Protein AF-A0A0G1J3M4-F1 (afdb_monomer)

Organism: NCBI:txid1618413

Solvent-accessible surface area (backbone atoms only — not comparable to full-atom values): 10734 Å² total; per-residue (Å²): 135,81,59,72,69,53,58,54,34,43,72,52,76,45,55,90,72,69,78,57,75,85,57,68,69,63,48,58,77,50,64,84,55,52,51,64,59,42,44,50,57,26,36,75,67,33,47,70,61,45,70,70,49,52,76,77,42,54,73,26,58,77,52,33,54,52,49,36,54,51,35,56,46,46,72,71,52,69,56,70,79,72,74,70,83,73,71,84,65,88,77,89,68,83,81,89,86,78,58,71,65,60,59,50,66,74,73,68,82,89,89,62,68,60,69,64,52,53,51,58,46,54,52,49,46,57,51,48,54,49,51,49,51,65,54,52,72,70,46,87,83,59,74,85,76,62,77,89,45,86,68,39,64,61,54,49,51,52,51,50,52,52,53,51,60,63,47,57,75,69,74,116

InterPro domains:
  IPR027417 P-loop containing nucleoside triphosphate hydrolase [G3DSA:3.40.50.300] (1-164)

Secondary structure (DSSP, 8-state):
---HHHHHHHHHT--TTSSSPP-HHHHHHHHT--HHHHHHHHHHH-HHHHHT--HHHHT-HHHHHHHHHHHHHHHTSTTSS------------------HHHHHHHH--SSS-HHHHHHHHHHHHHHHHHHHHHHHTT-TT-PPP-TTSTTHHHHHHHHHHHHHHHHHTTT-

Radius of gyration: 21.35 Å; Cα contacts (8 Å, |Δi|>4): 85; chains: 1; bounding box: 45×53×46 Å

pLDDT: mean 78.86, std 13.07, range [40.38, 95.06]

Structure (mmCIF, N/CA/C/O backbone):
data_AF-A0A0G1J3M4-F1
#
_entry.id   AF-A0A0G1J3M4-F1
#
loop_
_atom_site.group_PDB
_atom_site.id
_atom_site.type_symbol
_atom_site.label_atom_id
_atom_site.label_alt_id
_atom_site.label_comp_id
_atom_site.label_asym_id
_atom_site.label_entity_id
_atom_site.label_seq_id
_atom_site.pdbx_PDB_ins_code
_atom_site.Cartn_x
_atom_site.Cartn_y
_atom_site.Cartn_z
_atom_site.occupancy
_atom_site.B_iso_or_equiv
_atom_site.auth_seq_id
_atom_site.auth_comp_id
_atom_site.auth_asym_id
_atom_site.auth_atom_id
_atom_site.pdbx_PDB_model_num
ATOM 1 N N . MET A 1 1 ? -2.510 8.779 -0.613 1.00 40.38 1 MET A N 1
ATOM 2 C CA . MET A 1 1 ? -2.299 8.497 -2.047 1.00 40.38 1 MET A CA 1
ATOM 3 C C . MET A 1 1 ? -2.089 7.006 -2.234 1.00 40.38 1 MET A C 1
ATOM 5 O O . MET A 1 1 ? -1.141 6.474 -1.662 1.00 40.38 1 MET A O 1
ATOM 9 N N . GLY A 1 2 ? -2.974 6.337 -2.974 1.00 47.16 2 GLY A N 1
ATOM 10 C CA . GLY A 1 2 ? -2.674 5.030 -3.564 1.00 47.16 2 GLY A CA 1
ATOM 11 C C . GLY A 1 2 ? -1.922 5.241 -4.878 1.00 47.16 2 GLY A C 1
ATOM 12 O O . GLY A 1 2 ? -2.249 6.169 -5.610 1.00 47.16 2 GLY A O 1
ATOM 13 N N . GLY A 1 3 ? -0.887 4.442 -5.143 1.00 63.94 3 GLY A N 1
ATOM 14 C CA . GLY A 1 3 ? -0.198 4.442 -6.441 1.00 63.94 3 GLY A CA 1
ATOM 15 C C . GLY A 1 3 ? -0.867 3.493 -7.437 1.00 63.94 3 GLY A C 1
ATOM 16 O O . GLY A 1 3 ? -1.804 2.782 -7.077 1.00 63.94 3 GLY A O 1
ATOM 17 N N . THR A 1 4 ? -0.335 3.416 -8.659 1.00 69.75 4 THR A N 1
ATOM 18 C CA . THR A 1 4 ? -0.854 2.581 -9.765 1.00 69.75 4 THR A CA 1
ATOM 19 C C . THR A 1 4 ? -1.152 1.131 -9.352 1.00 69.75 4 THR A C 1
ATOM 21 O O . THR A 1 4 ? -2.175 0.578 -9.739 1.00 69.75 4 THR A O 1
ATOM 24 N N . GLY A 1 5 ? -0.316 0.531 -8.492 1.00 71.50 5 GLY A N 1
ATOM 25 C CA . GLY A 1 5 ? -0.513 -0.836 -7.986 1.00 71.50 5 GLY A CA 1
ATOM 26 C C . GLY A 1 5 ? -1.819 -1.057 -7.207 1.00 71.50 5 GLY A C 1
ATOM 27 O O . GLY A 1 5 ? -2.332 -2.170 -7.202 1.00 71.50 5 GLY A O 1
ATOM 28 N N . LEU A 1 6 ? -2.409 -0.012 -6.608 1.00 73.44 6 LEU A N 1
ATOM 29 C CA . LEU A 1 6 ? -3.724 -0.116 -5.964 1.00 73.44 6 LEU A CA 1
ATOM 30 C C . LEU A 1 6 ? -4.851 -0.268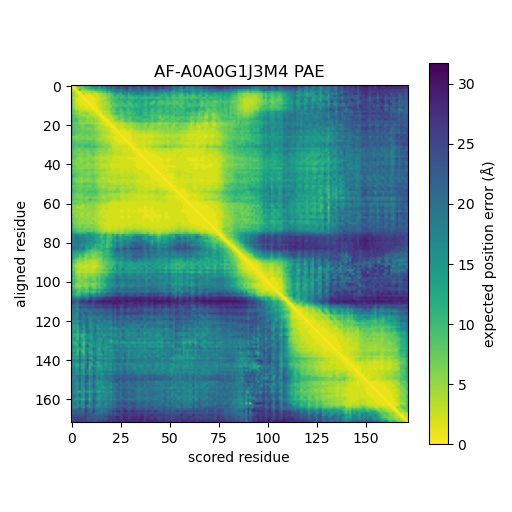 -6.997 1.00 73.44 6 LEU A C 1
ATOM 32 O O . LEU A 1 6 ? -5.768 -1.047 -6.770 1.00 73.44 6 LEU A O 1
ATOM 36 N N . TYR A 1 7 ? -4.760 0.433 -8.130 1.00 75.94 7 TYR A N 1
ATOM 37 C CA . TYR A 1 7 ? -5.723 0.318 -9.231 1.00 75.94 7 TYR A CA 1
ATOM 38 C C . TYR A 1 7 ? -5.605 -1.040 -9.927 1.00 75.94 7 TYR A C 1
ATOM 40 O O . TYR A 1 7 ? -6.611 -1.705 -10.144 1.00 75.94 7 TYR A O 1
ATOM 48 N N . ILE A 1 8 ? -4.375 -1.506 -10.178 1.00 77.56 8 ILE A N 1
ATOM 49 C CA . ILE A 1 8 ? -4.127 -2.856 -10.707 1.00 77.56 8 ILE A CA 1
ATOM 50 C C . ILE A 1 8 ? -4.711 -3.912 -9.751 1.00 77.56 8 ILE A C 1
ATOM 52 O O . ILE A 1 8 ? -5.416 -4.815 -10.193 1.00 77.56 8 ILE A O 1
ATOM 56 N N . LYS A 1 9 ? -4.512 -3.765 -8.431 1.00 74.38 9 LYS A N 1
ATOM 57 C CA . LYS A 1 9 ? -5.132 -4.662 -7.445 1.00 74.38 9 LYS A CA 1
ATOM 58 C C . LYS A 1 9 ? -6.660 -4.598 -7.463 1.00 74.38 9 LYS A C 1
ATOM 60 O O . LYS A 1 9 ? -7.288 -5.644 -7.373 1.00 74.38 9 LYS A O 1
ATOM 65 N N . ALA A 1 10 ? -7.252 -3.411 -7.603 1.00 77.50 10 ALA A N 1
ATOM 66 C CA . ALA A 1 10 ? -8.704 -3.253 -7.683 1.00 77.50 10 ALA A CA 1
ATOM 67 C C . ALA A 1 10 ? -9.325 -4.002 -8.872 1.00 77.50 10 ALA A C 1
ATOM 69 O O . ALA A 1 10 ? -10.438 -4.498 -8.745 1.00 77.50 10 ALA A O 1
ATOM 70 N N . ILE A 1 11 ? -8.597 -4.110 -9.986 1.00 76.25 11 ILE A N 1
ATOM 71 C CA . ILE A 1 11 ? -9.028 -4.843 -11.183 1.00 76.25 11 ILE A CA 1
ATOM 72 C C . ILE A 1 11 ? -8.828 -6.360 -11.013 1.00 76.25 11 ILE A C 1
ATOM 74 O O . ILE A 1 11 ? -9.706 -7.130 -11.386 1.00 76.25 11 ILE A O 1
ATOM 78 N N . VAL A 1 12 ? -7.697 -6.799 -10.443 1.00 77.25 12 VAL A N 1
ATOM 79 C CA . VAL A 1 12 ? -7.329 -8.231 -10.377 1.00 77.25 12 VAL A CA 1
ATOM 80 C C . VAL A 1 12 ? -7.871 -8.955 -9.140 1.00 77.25 12 VAL A C 1
ATOM 82 O O . VAL A 1 12 ? -8.460 -10.024 -9.260 1.00 77.25 12 VAL A O 1
ATOM 85 N N . ASP A 1 13 ? -7.659 -8.397 -7.945 1.00 72.94 13 ASP A N 1
ATOM 86 C CA . ASP A 1 13 ? -8.028 -9.022 -6.663 1.00 72.94 13 ASP A CA 1
ATOM 87 C C . ASP A 1 13 ? -9.276 -8.382 -6.026 1.00 72.94 13 ASP A C 1
ATOM 89 O O . ASP A 1 13 ? -9.720 -8.813 -4.960 1.00 72.94 13 ASP A O 1
ATOM 93 N N . GLY A 1 14 ? -9.777 -7.289 -6.608 1.00 72.25 14 GLY A N 1
ATOM 94 C CA . GLY A 1 14 ? -10.694 -6.367 -5.945 1.00 72.25 14 GLY A CA 1
ATOM 95 C C . GLY A 1 14 ? -10.063 -5.602 -4.770 1.00 72.25 14 GLY A C 1
ATOM 96 O O . GLY A 1 14 ? -8.898 -5.766 -4.395 1.00 72.25 14 GLY A O 1
ATOM 97 N N . ILE A 1 15 ? -10.869 -4.739 -4.148 1.00 73.19 15 ILE A N 1
ATOM 98 C CA . ILE A 1 15 ? -10.570 -4.130 -2.844 1.00 73.19 15 ILE A CA 1
ATOM 99 C C . ILE A 1 15 ? -11.799 -4.343 -1.948 1.00 73.19 15 ILE A C 1
ATOM 101 O O . ILE A 1 15 ? -12.755 -3.574 -2.053 1.00 73.19 15 ILE A O 1
ATOM 105 N N . PRO A 1 16 ? -11.792 -5.339 -1.038 1.00 68.69 16 PRO A N 1
ATOM 106 C CA . PRO A 1 16 ? -12.935 -5.621 -0.160 1.00 68.69 16 PRO A CA 1
ATOM 107 C C . PRO A 1 16 ? -13.393 -4.412 0.674 1.00 68.69 16 PRO A C 1
ATOM 109 O O . PRO A 1 16 ? -14.571 -4.251 0.965 1.00 68.69 16 PRO A O 1
ATOM 112 N N . THR A 1 17 ? -12.468 -3.511 1.013 1.00 72.00 17 THR A N 1
ATOM 113 C CA . THR A 1 17 ? -12.726 -2.307 1.819 1.00 72.00 17 THR A CA 1
ATOM 114 C C . THR A 1 17 ? -13.121 -1.068 1.003 1.00 72.00 17 THR A C 1
ATOM 116 O O . THR A 1 17 ? -13.204 0.025 1.571 1.00 72.00 17 THR A O 1
ATOM 119 N N . ALA A 1 18 ? -13.355 -1.199 -0.311 1.00 70.38 18 ALA A N 1
ATOM 120 C CA . ALA A 1 18 ? -13.769 -0.087 -1.173 1.00 70.38 18 ALA A CA 1
ATOM 121 C C . ALA A 1 18 ? -15.270 0.227 -1.077 1.00 70.38 18 ALA A C 1
ATOM 123 O O . ALA A 1 18 ? -15.640 1.390 -1.198 1.00 70.38 18 ALA A O 1
ATOM 124 N N . LYS A 1 19 ? -16.118 -0.783 -0.823 1.00 72.75 19 LYS A N 1
ATOM 125 C CA . LYS A 1 19 ? -17.569 -0.596 -0.632 1.00 72.75 19 LYS A CA 1
ATOM 126 C C . LYS A 1 19 ? -17.954 -0.124 0.772 1.00 72.75 19 LYS A C 1
ATOM 128 O O . LYS A 1 19 ? -19.046 0.400 0.951 1.00 72.75 19 LYS A O 1
ATOM 133 N N . ILE A 1 20 ? -17.062 -0.278 1.755 1.00 80.38 20 ILE A N 1
ATOM 134 C CA . ILE A 1 20 ? -17.261 0.267 3.104 1.00 80.38 20 ILE A CA 1
ATOM 135 C C . ILE A 1 20 ? -17.338 1.798 2.980 1.00 80.38 20 ILE A C 1
ATOM 137 O O . ILE A 1 20 ? -16.364 2.395 2.504 1.00 80.38 20 ILE A O 1
ATOM 141 N N . PRO A 1 21 ? -18.439 2.455 3.382 1.00 81.94 21 PRO A N 1
ATOM 142 C CA . PRO A 1 21 ? -18.597 3.893 3.205 1.00 81.94 21 PRO A CA 1
ATOM 143 C C . PRO A 1 21 ? -17.592 4.695 4.043 1.00 81.94 21 PRO A C 1
ATOM 145 O O . PRO A 1 21 ? -16.803 4.164 4.828 1.00 81.94 21 PRO A O 1
ATOM 148 N N . GLN A 1 22 ? -17.593 6.005 3.831 1.00 84.81 22 GLN A N 1
ATOM 149 C CA . GLN A 1 22 ? -16.892 6.968 4.677 1.00 84.81 22 GLN A CA 1
ATOM 150 C C . GLN A 1 22 ? -17.925 7.519 5.667 1.00 84.81 22 GLN A C 1
ATOM 152 O O . GLN A 1 22 ? -19.054 7.774 5.254 1.00 84.81 22 GLN A O 1
ATOM 157 N N . SER A 1 23 ? -17.573 7.691 6.942 1.00 86.88 23 SER A N 1
ATOM 158 C CA . SER A 1 23 ? -18.507 8.173 7.973 1.00 86.88 23 SER A CA 1
ATOM 159 C C . SER A 1 23 ? -18.098 9.577 8.432 1.00 86.88 23 SER A C 1
ATOM 161 O O . SER A 1 23 ? -17.149 9.698 9.210 1.00 86.88 23 SER A O 1
ATOM 163 N N . PRO A 1 24 ? -18.751 10.657 7.947 1.00 88.62 24 PRO A N 1
ATOM 164 C CA . PRO A 1 24 ? -18.338 12.030 8.245 1.00 88.62 24 PRO A CA 1
ATOM 165 C C . PRO A 1 24 ? -18.300 12.330 9.746 1.00 88.62 24 PRO A C 1
ATOM 167 O O . PRO A 1 24 ? -17.268 12.772 10.240 1.00 88.62 24 PRO A O 1
ATOM 170 N N . ALA A 1 25 ? -19.360 11.977 10.481 1.00 89.06 25 ALA A N 1
ATOM 171 C CA . ALA A 1 25 ? -19.444 12.187 11.927 1.00 89.06 25 ALA A CA 1
ATOM 172 C C . ALA A 1 25 ? -18.360 11.414 12.703 1.00 89.06 25 ALA A C 1
ATOM 174 O O . ALA A 1 25 ? -17.750 11.949 13.626 1.00 89.06 25 ALA A O 1
ATOM 175 N N . LEU A 1 26 ? -18.046 10.173 12.301 1.00 87.75 26 LEU A N 1
ATOM 176 C CA . LEU A 1 26 ? -16.944 9.420 12.910 1.00 87.75 26 LEU A CA 1
ATOM 177 C C . LEU A 1 26 ? -15.592 10.090 12.628 1.00 87.75 26 LEU A C 1
ATOM 179 O O . LEU A 1 26 ? -14.734 10.122 13.501 1.00 87.75 26 LEU A O 1
ATOM 183 N N . ARG A 1 27 ? -15.389 10.664 11.437 1.00 92.56 27 ARG A N 1
ATOM 184 C CA . ARG A 1 27 ? -14.155 11.402 11.127 1.00 92.56 27 ARG A CA 1
ATOM 185 C C . ARG A 1 27 ? -14.023 12.689 11.913 1.00 92.56 27 ARG A C 1
ATOM 187 O O . ARG A 1 27 ? -12.914 12.993 12.326 1.00 92.56 27 ARG A O 1
ATOM 194 N N . GLU A 1 28 ? -15.114 13.415 12.107 1.00 91.69 28 GLU A N 1
ATOM 195 C CA . GLU A 1 28 ? -15.156 14.651 12.885 1.00 91.69 28 GLU A CA 1
ATOM 196 C C . GLU A 1 28 ? -14.808 14.377 14.357 1.00 91.69 28 GLU A C 1
ATOM 198 O O . GLU A 1 28 ? -13.832 14.926 14.868 1.00 91.69 28 GLU A O 1
ATOM 203 N N . ASN A 1 29 ? -15.470 13.390 14.973 1.00 91.12 29 ASN A N 1
ATOM 204 C CA . ASN A 1 29 ? -15.177 12.912 16.332 1.00 91.12 29 ASN A CA 1
ATOM 205 C C . ASN A 1 29 ? -13.732 12.403 16.522 1.00 91.12 29 ASN A C 1
ATOM 207 O O . ASN A 1 29 ? -13.197 12.429 17.631 1.00 91.12 29 ASN A O 1
ATOM 211 N N . LEU A 1 30 ? -13.090 11.924 15.451 1.00 92.62 30 LEU A N 1
ATOM 212 C CA . LEU A 1 30 ? -11.709 11.432 15.464 1.00 92.62 30 LEU A CA 1
ATOM 213 C C . LEU A 1 30 ? -10.675 12.468 14.976 1.00 92.62 30 LEU A C 1
ATOM 215 O O . LEU A 1 30 ? -9.476 12.221 15.103 1.00 92.62 30 LEU A O 1
ATOM 219 N N . ALA A 1 31 ? -11.090 13.615 14.428 1.00 90.44 31 ALA A N 1
ATOM 220 C CA . ALA A 1 31 ? -10.185 14.585 13.798 1.00 90.44 31 ALA A CA 1
ATOM 221 C C . ALA A 1 31 ? -9.285 15.313 14.806 1.00 90.44 31 ALA A C 1
ATOM 223 O O . ALA A 1 31 ? -8.149 15.651 14.477 1.00 90.44 31 ALA A O 1
ATOM 224 N N . ALA A 1 32 ? -9.786 15.532 16.025 1.00 90.75 32 ALA A N 1
ATOM 225 C CA . ALA A 1 32 ? -9.058 16.185 17.111 1.00 90.75 32 ALA A CA 1
ATOM 226 C C . ALA A 1 32 ? -8.089 15.250 17.864 1.00 90.75 32 ALA A C 1
ATOM 228 O O . ALA A 1 32 ? -7.331 15.718 18.711 1.00 90.75 32 ALA A O 1
ATOM 229 N N . LYS A 1 33 ? -8.116 13.937 17.591 1.00 92.81 33 LYS A N 1
ATOM 230 C CA . LYS A 1 33 ? -7.355 12.942 18.357 1.00 92.81 33 LYS A CA 1
ATOM 231 C C . LYS A 1 33 ? -5.909 12.798 17.895 1.00 92.81 33 LYS A C 1
ATOM 233 O O . LYS A 1 33 ? -5.593 12.856 16.703 1.00 92.81 33 LYS A O 1
ATOM 238 N N . SER A 1 34 ? -5.028 12.555 18.860 1.00 94.75 34 SER A N 1
ATOM 239 C CA . SER A 1 34 ? -3.621 12.234 18.626 1.00 94.75 34 SER A CA 1
ATOM 240 C C . SER A 1 34 ? -3.446 10.901 17.886 1.00 94.75 34 SER A C 1
ATOM 242 O O . SER A 1 34 ? -4.341 10.058 17.824 1.00 94.75 34 SER A O 1
ATOM 244 N N . GLN A 1 35 ? -2.262 10.691 17.303 1.00 92.69 35 GLN A N 1
ATOM 245 C CA . GLN A 1 35 ? -1.957 9.458 16.561 1.00 92.69 35 GLN A CA 1
ATOM 246 C C . GLN A 1 35 ? -1.959 8.225 17.474 1.00 92.69 35 GLN A C 1
ATOM 248 O O . GLN A 1 35 ? -2.322 7.143 17.020 1.00 92.69 35 GLN A O 1
ATOM 253 N N . ASP A 1 36 ? -1.609 8.402 18.747 1.00 93.25 36 ASP A N 1
ATOM 254 C CA . ASP A 1 36 ? -1.550 7.322 19.724 1.00 93.25 36 ASP A CA 1
ATOM 255 C C . ASP A 1 36 ? -2.955 6.983 20.257 1.00 93.25 36 ASP A C 1
ATOM 257 O O . ASP A 1 36 ? -3.334 5.816 20.226 1.00 93.25 36 ASP A O 1
ATOM 261 N N . GLU A 1 37 ? -3.812 7.969 20.570 1.00 94.44 37 GLU A N 1
ATOM 262 C CA . GLU A 1 37 ? -5.245 7.715 20.843 1.00 94.44 37 GLU A CA 1
ATOM 263 C C . GLU A 1 37 ? -5.943 6.989 19.683 1.00 94.44 37 GLU A C 1
ATOM 265 O O . GLU A 1 37 ? -6.722 6.061 19.895 1.00 94.44 37 GLU A O 1
ATOM 270 N N . LEU A 1 38 ? -5.675 7.408 18.442 1.00 95.06 38 LEU A N 1
ATOM 271 C CA . LEU A 1 38 ? -6.221 6.762 17.247 1.00 95.06 38 LEU A CA 1
ATOM 272 C C . LEU A 1 38 ? -5.675 5.338 17.051 1.00 95.06 38 LEU A C 1
ATOM 274 O O . LEU A 1 38 ? -6.330 4.518 16.407 1.00 95.06 38 LEU A O 1
ATOM 278 N N . PHE A 1 39 ? -4.488 5.031 17.578 1.00 94.88 39 PHE A N 1
ATOM 279 C CA . PHE A 1 39 ? -3.955 3.673 17.580 1.00 94.88 39 PHE A CA 1
ATOM 280 C C . PHE A 1 39 ? -4.606 2.815 18.673 1.00 94.88 39 PHE A C 1
ATOM 282 O O . PHE A 1 39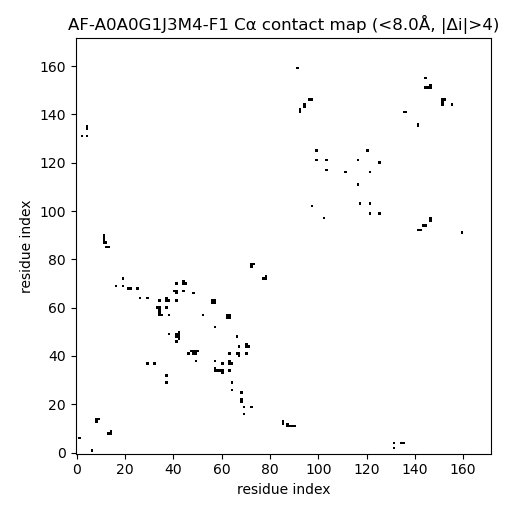 ? -5.002 1.691 18.374 1.00 94.88 39 PHE A O 1
ATOM 289 N N . GLU A 1 40 ? -4.805 3.348 19.880 1.00 95.00 40 GLU A N 1
ATOM 290 C CA . GLU A 1 40 ? -5.482 2.644 20.980 1.00 95.00 40 GLU A CA 1
ATOM 291 C C . GLU A 1 40 ? -6.957 2.353 20.666 1.00 95.00 40 GLU A C 1
ATOM 293 O O . GLU A 1 40 ? -7.413 1.225 20.843 1.00 95.00 40 GLU A O 1
ATOM 298 N N . ILE A 1 41 ? -7.692 3.313 20.088 1.00 94.25 41 ILE A N 1
ATOM 299 C CA . ILE A 1 41 ? -9.073 3.092 19.613 1.00 94.25 41 ILE A CA 1
ATOM 300 C C . ILE A 1 41 ? -9.113 1.969 18.565 1.00 94.25 41 ILE A C 1
ATOM 302 O O . ILE A 1 41 ? -9.997 1.113 18.598 1.00 94.25 41 ILE A O 1
ATOM 306 N N . LEU A 1 42 ? -8.139 1.922 17.649 1.00 95.06 42 LEU A N 1
ATOM 307 C CA . LEU A 1 42 ? -8.040 0.826 16.685 1.00 95.06 42 LEU A CA 1
ATOM 308 C C . LEU A 1 42 ? -7.672 -0.507 17.357 1.00 95.06 42 LEU A C 1
ATOM 310 O O . LEU A 1 42 ? -8.191 -1.539 16.946 1.00 95.06 42 LEU A O 1
ATOM 314 N N . ALA A 1 43 ? -6.802 -0.506 18.368 1.00 94.12 43 ALA A N 1
ATOM 315 C CA . ALA A 1 43 ? -6.396 -1.709 19.091 1.00 94.12 43 ALA A CA 1
ATOM 316 C C . ALA A 1 43 ? -7.539 -2.317 19.919 1.00 94.12 43 ALA A C 1
ATOM 318 O O . ALA A 1 43 ? -7.631 -3.539 20.010 1.00 94.12 43 ALA A O 1
ATOM 319 N N . GLN A 1 44 ? -8.436 -1.485 20.457 1.00 94.69 44 GLN A N 1
ATOM 320 C CA . GLN A 1 44 ? -9.651 -1.926 21.149 1.00 94.69 44 GLN A CA 1
ATOM 321 C C . GLN A 1 44 ? -10.698 -2.521 20.189 1.00 94.69 44 GLN A C 1
ATOM 323 O O . GLN A 1 44 ? -11.373 -3.481 20.549 1.00 94.69 44 GLN A O 1
ATOM 328 N N . LEU A 1 45 ? -10.831 -1.977 18.972 1.00 92.19 45 LEU A N 1
ATOM 329 C CA . LEU A 1 45 ? -11.831 -2.420 17.985 1.00 92.19 45 LEU A CA 1
ATOM 330 C C . LEU A 1 45 ? -11.364 -3.600 17.114 1.00 92.19 45 LEU A C 1
ATOM 332 O O . LEU A 1 45 ? -12.162 -4.470 16.774 1.00 92.19 45 LEU A O 1
ATOM 336 N N . ASP A 1 46 ? -10.090 -3.622 16.717 1.00 92.00 46 ASP A N 1
ATOM 337 C CA . ASP A 1 46 ? -9.482 -4.671 15.891 1.00 92.00 46 ASP A CA 1
ATOM 338 C C . ASP A 1 46 ? -7.976 -4.809 16.230 1.00 92.00 46 ASP A C 1
ATOM 340 O O . ASP A 1 46 ? -7.108 -4.254 15.536 1.00 92.00 46 ASP A O 1
ATOM 344 N N . PRO A 1 47 ? -7.626 -5.555 17.299 1.00 92.12 47 PRO A N 1
ATOM 345 C CA . PRO A 1 47 ? -6.237 -5.721 17.735 1.00 92.12 47 PRO A CA 1
ATOM 346 C C . PRO A 1 47 ? -5.369 -6.431 16.685 1.00 92.12 47 PRO A C 1
ATOM 348 O O . PRO A 1 47 ? -4.171 -6.154 16.576 1.00 92.12 47 PRO A O 1
ATOM 351 N N 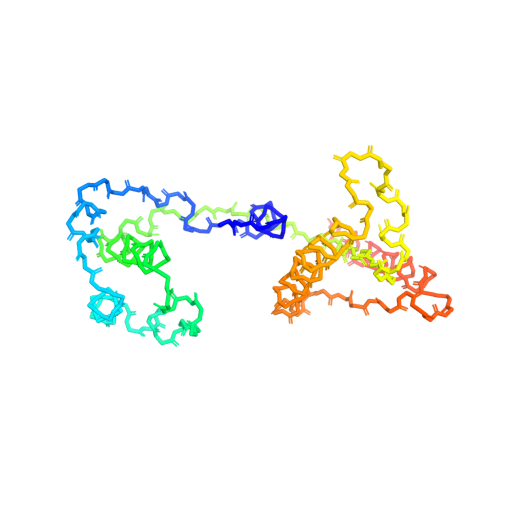. ILE A 1 48 ? -5.963 -7.296 15.853 1.00 91.12 48 ILE A N 1
ATOM 352 C CA . ILE A 1 48 ? -5.273 -7.977 14.747 1.00 91.12 48 ILE A CA 1
ATOM 353 C C . ILE A 1 48 ? -4.862 -6.942 13.690 1.00 91.12 48 ILE A C 1
ATOM 355 O O . ILE A 1 48 ? -3.712 -6.919 13.229 1.00 91.12 48 ILE A O 1
ATOM 359 N N . LYS A 1 49 ? -5.767 -6.025 13.329 1.00 90.19 49 LYS A N 1
ATOM 360 C CA . LYS A 1 49 ? -5.470 -4.930 12.404 1.00 90.19 49 LYS A CA 1
ATOM 361 C C . LYS A 1 49 ? -4.461 -3.955 12.992 1.00 90.19 49 LYS A C 1
ATOM 363 O O . LYS A 1 49 ? -3.534 -3.595 12.261 1.00 90.19 49 LYS A O 1
ATOM 368 N N . ALA A 1 50 ? -4.581 -3.578 14.263 1.00 90.88 50 ALA A N 1
ATOM 369 C CA . ALA A 1 50 ? -3.621 -2.712 14.947 1.00 90.88 50 ALA A CA 1
ATOM 370 C C . ALA A 1 50 ? -2.202 -3.320 14.955 1.00 90.88 50 ALA A C 1
ATOM 372 O O . ALA A 1 50 ? -1.235 -2.647 14.580 1.00 90.88 50 ALA A O 1
ATOM 373 N N . GLY A 1 51 ? -2.081 -4.616 15.267 1.00 90.25 51 GLY A N 1
ATOM 374 C CA . GLY A 1 51 ? -0.826 -5.372 15.190 1.00 90.25 51 GLY A CA 1
ATOM 375 C C . GLY A 1 51 ? -0.229 -5.433 13.777 1.00 90.25 51 GLY A C 1
ATOM 376 O O . GLY A 1 51 ? 0.987 -5.377 13.615 1.00 90.25 51 GLY A O 1
ATOM 377 N N . SER A 1 52 ? -1.068 -5.453 12.733 1.00 90.94 52 SER A N 1
ATOM 378 C CA . SER A 1 52 ? -0.615 -5.462 11.330 1.00 90.94 52 SER A CA 1
ATOM 379 C C . SER A 1 52 ? -0.029 -4.130 10.818 1.00 90.94 52 SER A C 1
ATOM 381 O O . SER A 1 52 ? 0.477 -4.080 9.690 1.00 90.94 52 SER A O 1
ATOM 383 N N . LEU A 1 53 ? -0.120 -3.032 11.583 1.00 88.88 53 LEU A N 1
ATOM 384 C CA . LEU A 1 53 ? 0.328 -1.708 11.135 1.00 88.88 53 LEU A CA 1
ATOM 385 C C . LEU A 1 53 ? 1.833 -1.496 11.338 1.00 88.88 53 LEU A C 1
ATOM 387 O O . LEU A 1 53 ? 2.351 -1.552 12.451 1.00 88.88 53 LEU A O 1
ATOM 391 N N . ASN A 1 54 ? 2.527 -1.126 10.259 1.00 88.25 54 ASN A N 1
ATOM 392 C CA . ASN A 1 54 ? 3.915 -0.662 10.339 1.00 88.25 54 ASN A CA 1
ATOM 393 C C . ASN A 1 54 ? 3.994 0.799 10.821 1.00 88.25 54 ASN A C 1
ATOM 395 O O . ASN A 1 54 ? 3.012 1.544 10.794 1.00 88.25 54 ASN A O 1
ATOM 399 N N . SER A 1 55 ? 5.196 1.243 11.188 1.00 84.88 55 SER A N 1
ATOM 400 C CA . SER A 1 55 ? 5.456 2.567 11.769 1.00 84.88 55 SER A CA 1
ATOM 401 C C . SER A 1 55 ? 5.013 3.757 10.900 1.00 84.88 55 SER A C 1
ATOM 403 O O . SER A 1 55 ? 4.749 4.826 11.440 1.00 84.88 55 SER A O 1
ATOM 405 N N . SER A 1 56 ? 4.890 3.598 9.573 1.00 84.88 56 SER A N 1
ATOM 406 C CA . SER A 1 56 ? 4.379 4.645 8.665 1.00 84.88 56 SER A CA 1
ATOM 407 C C . SER A 1 56 ? 2.851 4.639 8.510 1.00 84.88 56 SER A C 1
ATOM 409 O O . SER A 1 56 ? 2.295 5.577 7.927 1.00 84.88 56 SER A O 1
ATOM 4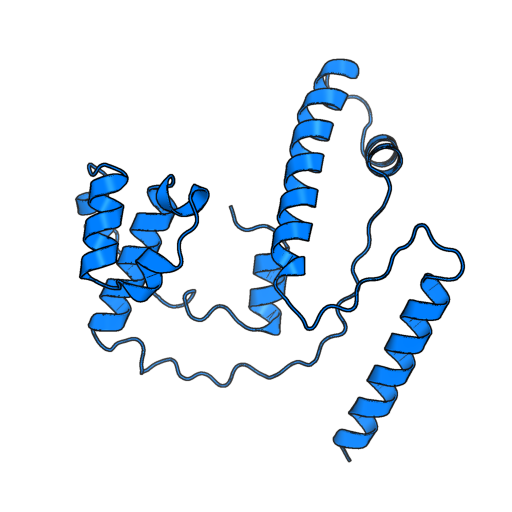11 N N . ASP A 1 57 ? 2.174 3.588 8.971 1.00 86.19 57 ASP A N 1
ATOM 412 C CA . ASP A 1 57 ? 0.715 3.534 9.063 1.00 86.19 57 ASP A CA 1
ATOM 413 C C . ASP A 1 57 ? 0.254 4.015 10.441 1.00 86.19 57 ASP A C 1
ATOM 415 O O . ASP A 1 57 ? -0.653 4.841 10.500 1.00 86.19 57 ASP A O 1
ATOM 419 N N . LYS A 1 58 ? 0.948 3.605 11.518 1.00 88.81 58 LYS A N 1
ATOM 420 C CA . LYS A 1 58 ? 0.729 4.134 12.877 1.00 88.81 58 LYS A CA 1
ATOM 421 C C . LYS A 1 58 ? 0.931 5.654 12.939 1.00 88.81 58 LYS A C 1
ATOM 423 O O . LYS A 1 58 ? 0.086 6.362 13.462 1.00 88.81 58 LYS A O 1
ATOM 428 N N . LYS A 1 59 ? 1.976 6.193 12.296 1.00 89.44 59 LYS A N 1
ATOM 429 C CA . LYS A 1 59 ? 2.224 7.650 12.241 1.00 89.44 59 LYS A CA 1
ATOM 430 C C . LYS A 1 59 ? 1.414 8.401 11.168 1.00 89.44 59 LYS A C 1
ATOM 432 O O . LYS A 1 59 ? 1.913 9.337 10.540 1.00 89.44 59 LYS A O 1
ATOM 437 N N . ASN A 1 60 ? 0.193 7.957 10.860 1.00 90.12 60 ASN A N 1
ATOM 438 C CA . ASN A 1 60 ? -0.639 8.571 9.823 1.00 90.12 60 ASN A CA 1
ATOM 439 C C . ASN A 1 60 ? -2.126 8.606 10.232 1.00 90.12 60 ASN A C 1
ATOM 441 O O . ASN A 1 60 ? -2.838 7.621 10.018 1.00 90.12 60 ASN A O 1
ATOM 445 N N . PRO A 1 61 ? -2.642 9.740 10.749 1.00 90.69 61 PRO A N 1
ATOM 446 C CA . PRO A 1 61 ? -3.994 9.796 11.310 1.00 90.69 61 PRO A CA 1
ATOM 447 C C . PRO A 1 61 ? -5.073 9.475 10.268 1.00 90.69 61 PRO A C 1
ATOM 449 O O . PRO A 1 61 ? -6.016 8.753 10.565 1.00 90.69 61 PRO A O 1
ATOM 452 N N . ARG A 1 62 ? -4.895 9.877 8.999 1.00 90.44 62 ARG A N 1
ATOM 453 C CA . ARG A 1 62 ? -5.835 9.531 7.910 1.00 90.44 62 ARG A CA 1
ATOM 454 C C . ARG A 1 62 ? -5.901 8.023 7.621 1.00 90.44 62 ARG A C 1
ATOM 456 O O . ARG A 1 62 ? -6.922 7.554 7.124 1.00 90.44 62 ARG A O 1
ATOM 463 N N . ARG A 1 63 ? -4.837 7.259 7.902 1.00 90.19 63 ARG A N 1
ATOM 464 C CA . ARG A 1 63 ? -4.839 5.788 7.790 1.00 90.19 63 ARG A CA 1
ATOM 465 C C . ARG A 1 63 ? -5.438 5.118 9.019 1.00 90.19 63 ARG A C 1
ATOM 467 O O . ARG A 1 63 ? -6.182 4.161 8.835 1.00 90.19 63 ARG A O 1
ATOM 474 N N . LEU A 1 64 ? -5.156 5.623 10.221 1.00 93.12 64 LEU A N 1
ATOM 475 C CA . LEU A 1 64 ? -5.774 5.127 11.454 1.00 93.12 64 LEU A CA 1
ATOM 476 C C . LEU A 1 64 ? -7.289 5.347 11.440 1.00 93.12 64 LEU A C 1
ATOM 478 O O . LEU A 1 64 ? -8.032 4.386 11.580 1.00 93.12 64 LEU A O 1
ATOM 482 N N . ILE A 1 65 ? -7.751 6.562 11.128 1.00 93.31 65 ILE A N 1
ATOM 483 C CA . ILE A 1 65 ? -9.179 6.884 10.988 1.00 93.31 65 ILE A CA 1
ATOM 484 C C . ILE A 1 65 ? -9.855 5.958 9.965 1.00 93.31 65 ILE A C 1
ATOM 486 O O . ILE A 1 65 ? -10.914 5.410 10.250 1.00 93.31 65 ILE A O 1
ATOM 490 N N . ARG A 1 66 ? -9.230 5.692 8.804 1.00 92.19 66 ARG A N 1
ATOM 491 C CA . ARG A 1 66 ? -9.792 4.733 7.833 1.00 92.19 66 ARG A CA 1
ATOM 492 C C . ARG A 1 66 ? -9.766 3.283 8.333 1.00 92.19 66 ARG A C 1
ATOM 494 O O . ARG A 1 66 ? -10.639 2.510 7.956 1.00 92.19 66 ARG A O 1
ATOM 501 N N . ALA A 1 67 ? -8.790 2.891 9.148 1.00 91.06 67 ALA A N 1
ATOM 502 C CA . ALA A 1 67 ? -8.775 1.569 9.767 1.00 91.06 67 ALA A CA 1
ATOM 503 C C . ALA A 1 67 ? -9.891 1.430 10.818 1.00 91.06 67 ALA A C 1
ATOM 505 O O . ALA A 1 67 ? -10.548 0.394 10.839 1.00 91.06 67 ALA A O 1
ATOM 506 N N . ILE A 1 68 ? -10.163 2.484 11.598 1.00 92.88 68 ILE A N 1
ATOM 507 C CA . ILE A 1 68 ? -11.286 2.548 12.545 1.00 92.88 68 ILE A CA 1
ATOM 508 C C . ILE A 1 68 ? -12.625 2.470 11.795 1.00 92.88 68 ILE A C 1
ATOM 510 O O . ILE A 1 68 ? -13.429 1.607 12.123 1.00 92.88 68 ILE A O 1
ATOM 514 N N . GLU A 1 69 ? -12.834 3.257 10.725 1.00 90.75 69 GLU A N 1
ATOM 515 C CA . GLU A 1 69 ? -14.038 3.153 9.867 1.00 90.75 69 GLU A CA 1
ATOM 516 C C . GLU A 1 69 ? -14.306 1.711 9.397 1.00 90.75 69 GLU A C 1
ATOM 518 O O . GLU A 1 69 ? -15.450 1.263 9.366 1.00 90.75 69 GLU A O 1
ATOM 523 N N . ILE A 1 70 ? -13.247 0.981 9.026 1.00 88.44 70 ILE A N 1
ATOM 524 C CA . ILE A 1 70 ? -13.335 -0.411 8.569 1.00 88.44 70 ILE A CA 1
ATOM 525 C C . ILE A 1 70 ? -13.634 -1.362 9.738 1.00 88.44 70 ILE A C 1
ATOM 527 O O . ILE A 1 70 ? -14.461 -2.257 9.582 1.00 88.44 70 ILE A O 1
ATOM 531 N N . ALA A 1 71 ? -12.998 -1.175 10.899 1.00 89.88 71 ALA A N 1
ATOM 532 C CA . ALA A 1 71 ? -13.231 -1.994 12.088 1.00 89.88 71 ALA A CA 1
ATOM 533 C C . ALA A 1 71 ? -14.673 -1.842 12.604 1.00 89.88 71 ALA A C 1
ATOM 535 O O . ALA A 1 71 ? -15.371 -2.842 12.763 1.00 89.88 71 ALA A O 1
ATOM 536 N N . THR A 1 72 ? -15.158 -0.606 12.765 1.00 89.44 72 THR A N 1
ATOM 537 C CA . THR A 1 72 ? -16.538 -0.312 13.185 1.00 89.44 72 THR A CA 1
ATOM 538 C C . THR A 1 72 ? -17.561 -0.929 12.226 1.00 89.44 72 THR A C 1
ATOM 540 O O . THR A 1 72 ? -18.436 -1.669 12.668 1.00 89.44 72 THR A O 1
ATOM 543 N N . TRP A 1 73 ? -17.407 -0.742 10.908 1.00 86.44 73 TRP A N 1
ATOM 544 C CA . TRP A 1 73 ? -18.312 -1.344 9.915 1.00 86.44 73 TRP A CA 1
ATOM 545 C C . TRP A 1 73 ? -18.311 -2.882 9.940 1.00 86.44 73 TRP A C 1
ATOM 547 O O . TRP A 1 73 ? -19.341 -3.519 9.711 1.00 86.44 73 TRP A O 1
ATOM 557 N N . ASN A 1 74 ? -17.160 -3.500 10.222 1.00 83.94 74 ASN A N 1
ATOM 558 C CA . ASN A 1 74 ? -17.061 -4.953 10.339 1.00 83.94 74 ASN A CA 1
ATOM 559 C C . ASN A 1 74 ? -17.767 -5.484 11.597 1.00 83.94 74 ASN A C 1
ATOM 561 O O . ASN A 1 74 ? -18.422 -6.526 11.511 1.00 83.94 74 ASN A O 1
ATOM 565 N N . LEU A 1 75 ? -17.655 -4.771 12.726 1.00 83.12 75 LEU A N 1
ATOM 566 C CA . LEU A 1 75 ? -18.320 -5.091 13.997 1.00 83.12 75 LEU A CA 1
ATOM 567 C C . LEU A 1 75 ? -19.847 -4.941 13.909 1.00 83.12 75 LEU A C 1
ATOM 569 O O . LEU A 1 75 ? -20.570 -5.759 14.468 1.00 83.12 75 LEU A O 1
ATOM 573 N N . GLU A 1 76 ? -20.342 -3.979 13.125 1.00 81.19 76 GLU A N 1
ATOM 574 C CA . GLU A 1 76 ? -21.771 -3.813 12.800 1.00 81.19 76 GLU A CA 1
ATOM 575 C C . GLU A 1 76 ? -22.364 -4.968 11.953 1.00 81.19 76 GLU A C 1
ATOM 577 O O . GLU A 1 76 ? -23.522 -4.910 11.548 1.00 81.19 76 GLU A O 1
ATOM 582 N N . GLY A 1 77 ? -21.594 -6.015 11.629 1.00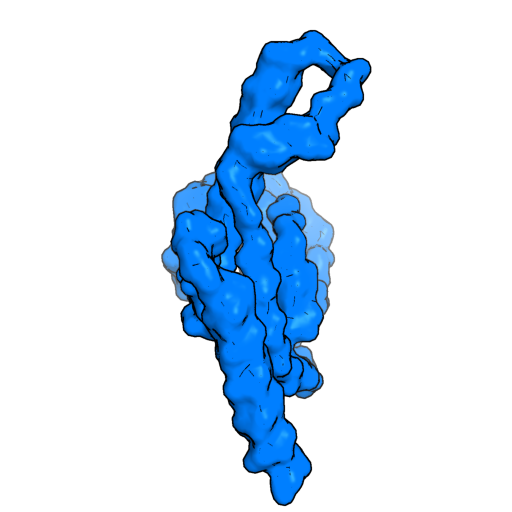 66.62 77 GLY A N 1
ATOM 583 C CA . GLY A 1 77 ? -22.059 -7.208 10.901 1.00 66.62 77 GLY A CA 1
ATOM 584 C C . GLY A 1 77 ? -22.215 -7.034 9.382 1.00 66.62 77 GLY A C 1
ATOM 585 O O . GLY A 1 77 ? -22.159 -8.025 8.647 1.00 66.62 77 GLY A O 1
ATOM 586 N N . LYS A 1 78 ? -22.283 -5.784 8.904 1.00 62.34 78 LYS A N 1
ATOM 587 C CA . LYS A 1 78 ? -22.411 -5.327 7.498 1.00 62.34 78 LYS A CA 1
ATOM 588 C C . LYS A 1 78 ? -21.257 -5.742 6.566 1.00 62.34 78 LYS A C 1
ATOM 590 O O . LYS A 1 78 ? -21.205 -5.374 5.394 1.00 62.34 78 LYS A O 1
ATOM 595 N N . SER A 1 79 ? -20.300 -6.513 7.074 1.00 58.00 79 SER A N 1
ATOM 596 C CA . SER A 1 79 ? -19.239 -7.170 6.305 1.00 58.00 79 SER A CA 1
ATOM 597 C C . SER A 1 79 ? -19.693 -8.480 5.646 1.00 58.00 79 SER A C 1
ATOM 599 O O . SER A 1 79 ? -19.130 -8.876 4.625 1.00 58.00 79 SER A O 1
ATOM 601 N N . LYS A 1 80 ? -20.716 -9.159 6.190 1.00 53.97 80 LYS A N 1
ATOM 602 C CA . LYS A 1 80 ? -21.188 -10.467 5.690 1.00 53.97 80 LYS A CA 1
ATOM 603 C C . LYS A 1 80 ? -21.991 -10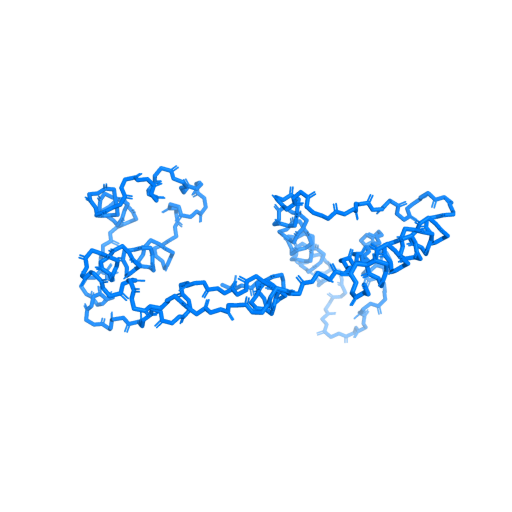.386 4.389 1.00 53.97 80 LYS A C 1
ATOM 605 O O . LYS A 1 80 ? -22.019 -11.367 3.649 1.00 53.97 80 LYS A O 1
ATOM 610 N N . GLU A 1 81 ? -22.614 -9.243 4.113 1.00 53.25 81 GLU A N 1
ATOM 611 C CA . GLU A 1 81 ? -23.504 -9.030 2.961 1.00 53.25 81 GLU A CA 1
ATOM 612 C C . GLU A 1 81 ? -22.736 -8.994 1.627 1.00 53.25 81 GLU A C 1
ATOM 614 O O . GLU A 1 81 ? -23.219 -9.480 0.608 1.00 53.25 81 GLU A O 1
ATOM 619 N N . PHE A 1 82 ? -21.489 -8.508 1.629 1.00 54.59 82 PHE A N 1
ATOM 620 C CA . PHE A 1 82 ? -20.678 -8.326 0.419 1.00 54.59 82 PHE A CA 1
ATOM 621 C C . PHE A 1 82 ? -19.778 -9.527 0.077 1.00 54.59 8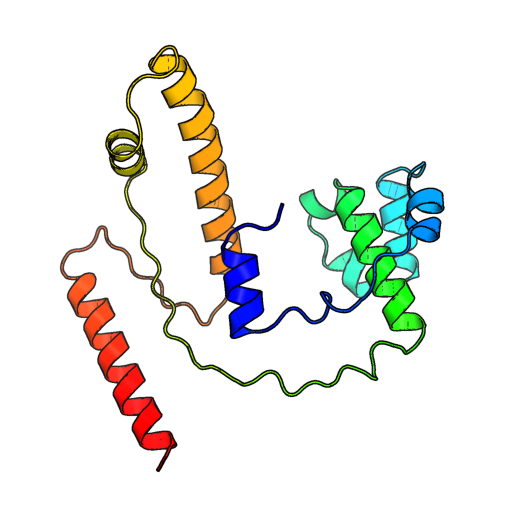2 PHE A C 1
ATOM 623 O O . PHE A 1 82 ? -18.581 -9.384 -0.182 1.00 54.59 82 PHE A O 1
ATOM 630 N N . LYS A 1 83 ? -20.365 -10.729 -0.003 1.00 52.78 83 LYS A N 1
ATOM 631 C CA . LYS A 1 83 ? -19.725 -11.909 -0.625 1.00 52.78 83 LYS A CA 1
ATOM 632 C C . LYS A 1 83 ? -19.894 -11.917 -2.151 1.00 52.78 83 LYS A C 1
ATOM 634 O O . LYS A 1 83 ? -20.446 -12.854 -2.726 1.00 52.78 83 LYS A O 1
ATOM 639 N N . GLU A 1 84 ? -19.403 -10.882 -2.827 1.00 55.56 84 GLU A N 1
ATOM 640 C CA . GLU A 1 84 ? -19.377 -10.882 -4.293 1.00 55.56 84 GLU A CA 1
ATOM 641 C C . GLU A 1 84 ? -18.412 -11.939 -4.844 1.00 55.56 84 GLU A C 1
ATOM 643 O O . GLU A 1 84 ? -17.280 -12.096 -4.376 1.00 55.56 84 GLU A O 1
ATOM 648 N N . ARG A 1 85 ? -18.843 -12.630 -5.906 1.00 54.19 85 ARG A N 1
ATOM 649 C CA . ARG A 1 85 ? -17.947 -13.397 -6.776 1.00 54.19 85 ARG A CA 1
ATOM 650 C C . ARG A 1 85 ? -17.068 -12.420 -7.560 1.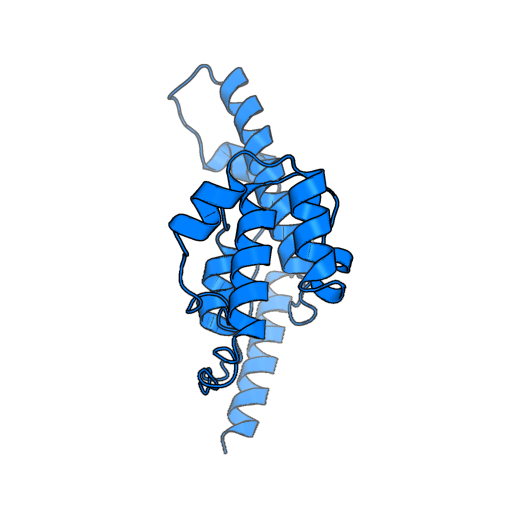00 54.19 85 ARG A C 1
ATOM 652 O O . ARG A 1 85 ? -17.379 -12.088 -8.700 1.00 54.19 85 ARG A O 1
ATOM 659 N N . ILE A 1 86 ? -15.956 -11.993 -6.964 1.00 60.69 86 ILE A N 1
ATOM 660 C CA . ILE A 1 86 ? -14.859 -11.375 -7.718 1.00 60.69 86 ILE A CA 1
ATOM 661 C C . ILE A 1 86 ? -14.455 -12.377 -8.804 1.00 60.69 86 ILE A C 1
ATOM 663 O O . ILE A 1 86 ? -14.084 -13.515 -8.498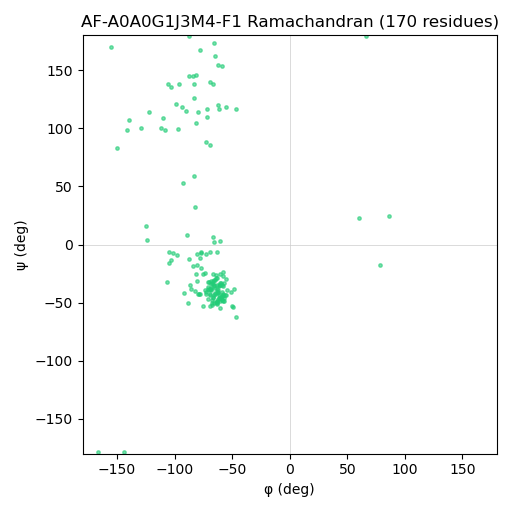 1.00 60.69 86 ILE A O 1
ATOM 667 N N . GLN A 1 87 ? -14.589 -11.975 -10.068 1.00 64.06 87 GLN A N 1
ATOM 668 C CA . GLN A 1 87 ? -14.227 -12.813 -11.202 1.00 64.06 87 GLN A CA 1
ATOM 669 C C . GLN A 1 87 ? -12.728 -13.104 -11.113 1.00 64.06 87 GLN A C 1
ATOM 671 O O . GLN A 1 87 ? -11.909 -12.188 -11.143 1.00 64.06 87 GLN A O 1
ATOM 676 N N . LYS A 1 88 ? -12.367 -14.380 -10.939 1.00 65.19 88 LYS A N 1
ATOM 677 C CA . LYS A 1 88 ? -10.968 -14.795 -10.806 1.00 65.19 88 LYS A CA 1
ATOM 678 C C . LYS A 1 88 ? -10.271 -14.692 -12.157 1.00 65.19 88 LYS A C 1
ATOM 680 O O . LYS A 1 88 ? -10.227 -15.658 -12.913 1.00 65.19 88 LYS A O 1
ATOM 685 N N . PHE A 1 89 ? -9.721 -13.520 -12.438 1.00 69.69 89 PHE A N 1
ATOM 686 C CA . PHE A 1 89 ? -8.704 -13.371 -13.464 1.00 69.69 89 PHE A CA 1
ATOM 687 C C . PHE A 1 89 ? -7.418 -14.056 -12.998 1.00 69.69 89 PHE A C 1
ATOM 689 O O . PHE A 1 89 ? -7.023 -13.933 -11.838 1.00 69.69 89 PHE A O 1
ATOM 696 N N . ASP A 1 90 ? -6.753 -14.737 -13.922 1.00 76.00 90 ASP A N 1
ATOM 697 C CA . ASP A 1 90 ? -5.350 -15.118 -13.804 1.00 76.00 90 ASP A CA 1
ATOM 698 C C . ASP A 1 90 ? -4.585 -14.239 -14.809 1.00 76.00 90 ASP A C 1
ATOM 700 O O . ASP A 1 90 ? -4.693 -14.476 -16.012 1.00 76.00 90 ASP A O 1
ATOM 704 N N . PRO A 1 91 ? -3.951 -13.131 -14.380 1.00 81.81 91 PRO A N 1
ATOM 705 C CA . PRO A 1 91 ? -3.277 -12.212 -15.288 1.00 81.81 91 PRO A CA 1
ATOM 706 C C . PRO A 1 91 ? -1.753 -12.338 -15.204 1.00 81.81 91 PRO A C 1
ATOM 708 O O . PRO A 1 91 ? -1.159 -12.356 -14.123 1.00 81.81 91 PRO A O 1
ATOM 711 N N . LEU A 1 92 ? -1.097 -12.307 -16.363 1.00 82.44 92 LEU A N 1
ATOM 712 C CA . LEU A 1 92 ? 0.356 -12.214 -16.442 1.00 82.44 92 LEU A CA 1
ATOM 713 C C . LEU A 1 92 ? 0.833 -10.807 -16.033 1.00 82.44 92 LEU A C 1
ATOM 715 O O . LEU A 1 92 ? 0.656 -9.831 -16.762 1.00 82.44 92 LEU A O 1
ATOM 719 N N . PHE A 1 93 ? 1.479 -10.700 -14.871 1.00 82.19 93 PHE A N 1
ATOM 720 C CA . PHE A 1 93 ? 2.081 -9.452 -14.395 1.00 82.19 93 PHE A CA 1
ATOM 721 C C . PHE A 1 93 ? 3.457 -9.211 -15.039 1.00 82.19 93 PHE A C 1
ATOM 723 O O . PHE A 1 93 ? 4.450 -9.802 -14.620 1.00 82.19 93 PHE A O 1
ATOM 730 N N . ILE A 1 94 ? 3.535 -8.292 -16.007 1.00 82.12 94 ILE A N 1
ATOM 731 C CA . ILE A 1 94 ? 4.803 -7.832 -16.599 1.00 82.12 94 ILE A CA 1
ATOM 732 C C . ILE A 1 94 ? 5.224 -6.506 -15.948 1.00 82.12 94 ILE A C 1
ATOM 734 O O . ILE A 1 94 ? 4.496 -5.515 -15.998 1.00 82.12 94 ILE A O 1
ATOM 738 N N . GLY A 1 95 ? 6.410 -6.481 -15.334 1.00 82.88 95 GLY A N 1
ATOM 739 C CA . GLY A 1 95 ? 6.979 -5.294 -14.693 1.00 82.88 95 GLY A CA 1
ATOM 740 C C . GLY A 1 95 ? 8.178 -4.740 -15.458 1.00 82.88 95 GLY A C 1
ATOM 741 O O . GLY A 1 95 ? 9.253 -5.329 -15.419 1.00 82.88 95 GLY A O 1
ATOM 742 N N . LEU A 1 96 ? 8.015 -3.583 -16.104 1.00 81.62 96 LEU A N 1
ATOM 743 C CA . LEU A 1 96 ? 9.131 -2.842 -16.703 1.00 81.62 96 LEU A CA 1
ATOM 744 C C . LEU A 1 96 ? 9.875 -2.016 -15.638 1.00 81.62 96 LEU A C 1
ATOM 746 O O . LEU A 1 96 ? 9.274 -1.494 -14.697 1.00 81.62 96 LEU A O 1
ATOM 750 N N . THR A 1 97 ? 11.189 -1.877 -15.799 1.00 80.56 97 THR A N 1
ATOM 751 C CA . THR A 1 97 ? 12.076 -1.062 -14.949 1.00 80.56 97 THR A CA 1
ATOM 752 C C . THR A 1 97 ? 13.166 -0.418 -15.823 1.00 80.56 97 THR A C 1
ATOM 754 O O . THR A 1 97 ? 13.138 -0.587 -17.038 1.00 80.56 97 THR A O 1
ATOM 757 N N . SER A 1 98 ? 14.097 0.349 -15.248 1.00 77.94 98 SER A N 1
ATOM 758 C CA . SER A 1 98 ? 15.347 0.795 -15.896 1.00 77.94 98 SER A CA 1
ATOM 759 C C . SER A 1 98 ? 16.320 1.369 -14.850 1.00 77.94 98 SER A C 1
ATOM 761 O O . SER A 1 98 ? 16.006 1.397 -13.652 1.00 77.94 98 SER A O 1
ATOM 763 N N . SER A 1 99 ? 17.492 1.846 -15.280 1.00 80.44 99 SER A N 1
ATOM 764 C CA . SER A 1 99 ? 18.313 2.752 -14.467 1.00 80.44 99 SER A CA 1
ATOM 765 C C . SER A 1 99 ? 17.548 4.059 -14.206 1.00 80.44 99 SER A C 1
ATOM 767 O O . SER A 1 99 ? 16.648 4.440 -14.963 1.00 80.44 99 SER A O 1
ATOM 769 N N . ARG A 1 100 ? 17.868 4.769 -13.117 1.00 64.44 100 ARG A N 1
ATOM 770 C CA . ARG A 1 100 ? 17.202 6.061 -12.834 1.00 64.44 100 ARG A CA 1
ATOM 771 C C . ARG A 1 100 ? 17.701 7.152 -13.764 1.00 64.44 100 ARG A C 1
ATOM 773 O O . ARG A 1 100 ? 17.023 8.142 -13.978 1.00 64.44 100 ARG A O 1
ATOM 780 N N . GLU A 1 101 ? 18.900 6.954 -14.269 1.00 70.25 101 GLU A N 1
ATOM 781 C CA . GLU A 1 101 ? 19.650 7.826 -15.142 1.00 70.25 101 GLU A CA 1
ATOM 782 C C . GLU A 1 101 ? 18.938 7.879 -16.507 1.00 70.25 101 GLU A C 1
ATOM 784 O O . GLU A 1 101 ? 18.509 8.955 -16.917 1.00 70.25 101 GLU A O 1
ATOM 789 N N . TYR A 1 102 ? 18.619 6.712 -17.084 1.00 77.50 102 TYR A N 1
ATOM 790 C CA . TYR A 1 102 ? 17.820 6.578 -18.310 1.00 77.50 102 TYR A CA 1
ATOM 791 C C . TYR A 1 102 ? 16.389 7.129 -18.171 1.00 77.50 102 TYR A C 1
ATOM 793 O O . TYR A 1 102 ? 15.916 7.867 -19.036 1.00 77.50 102 TYR A O 1
ATOM 801 N N . LEU A 1 103 ? 15.683 6.792 -17.078 1.00 71.50 103 LEU A N 1
ATOM 802 C CA . LEU A 1 103 ? 14.333 7.329 -16.827 1.00 71.50 103 LEU A CA 1
ATOM 803 C C . LEU A 1 103 ? 14.346 8.854 -16.703 1.00 71.50 103 LEU A C 1
ATOM 805 O O . LEU A 1 103 ? 13.404 9.518 -17.134 1.00 71.50 103 LEU A O 1
ATOM 809 N N . PHE A 1 104 ? 15.415 9.404 -16.131 1.00 64.44 104 PHE A N 1
ATOM 810 C CA . PHE A 1 104 ? 15.527 10.834 -15.941 1.00 64.44 104 PHE A CA 1
ATOM 811 C C . PHE A 1 104 ? 15.749 11.582 -17.261 1.00 64.44 104 PHE A C 1
ATOM 813 O O . PHE A 1 104 ? 15.079 12.581 -17.517 1.00 64.44 104 PHE A O 1
ATOM 820 N N . GLU A 1 105 ? 16.675 11.106 -18.093 1.00 68.69 105 GLU A N 1
ATOM 821 C CA . GLU A 1 105 ? 17.004 11.728 -19.382 1.00 68.69 105 GLU A CA 1
ATOM 822 C C . GLU A 1 105 ? 15.811 11.716 -20.343 1.00 68.69 105 GLU A C 1
ATOM 824 O O . GLU A 1 105 ? 15.547 12.712 -21.009 1.00 68.69 105 GLU A O 1
ATOM 829 N N . ARG A 1 106 ? 15.033 10.627 -20.350 1.00 70.56 106 ARG A N 1
ATOM 830 C CA . ARG A 1 106 ? 13.876 10.448 -21.238 1.00 70.56 106 ARG A CA 1
ATOM 831 C C . ARG A 1 106 ? 12.713 11.416 -20.986 1.00 70.56 106 ARG A C 1
ATOM 833 O O . ARG A 1 106 ? 11.953 11.692 -21.909 1.00 70.56 106 ARG A O 1
ATOM 840 N N . ASN A 1 107 ? 12.511 11.861 -19.746 1.00 63.31 107 ASN A N 1
ATOM 841 C CA . ASN A 1 107 ? 11.238 12.461 -19.334 1.00 63.31 107 ASN A CA 1
ATOM 842 C C . ASN A 1 107 ? 11.239 13.999 -19.268 1.00 63.31 107 ASN A C 1
ATOM 844 O O . ASN A 1 107 ? 10.178 14.571 -19.009 1.00 63.31 107 ASN A O 1
ATOM 848 N N . PHE A 1 108 ? 12.382 14.682 -19.430 1.00 61.12 108 PHE A N 1
ATOM 849 C CA . PHE A 1 108 ? 12.506 16.056 -18.927 1.00 61.12 108 PHE A CA 1
ATOM 850 C C . PHE A 1 108 ? 13.245 17.082 -19.782 1.00 61.12 108 PHE A C 1
ATOM 852 O O . PHE A 1 108 ? 14.467 17.222 -19.723 1.00 61.12 108 PHE A O 1
ATOM 859 N N . GLU A 1 109 ? 12.446 17.974 -20.366 1.00 56.28 109 GLU A N 1
ATOM 860 C CA . GLU A 1 109 ? 12.903 19.230 -20.950 1.00 56.28 109 GLU A CA 1
ATOM 861 C C . GLU A 1 109 ? 12.201 20.446 -20.299 1.00 56.28 109 GLU A C 1
ATOM 863 O O . GLU A 1 109 ? 10.999 20.663 -20.424 1.00 56.28 109 GLU A O 1
ATOM 868 N N . GLY A 1 110 ? 12.983 21.273 -19.593 1.00 57.25 110 GLY A N 1
ATOM 869 C CA . GLY A 1 110 ? 12.902 22.729 -19.785 1.00 57.25 110 GLY A CA 1
ATOM 870 C C . GLY A 1 110 ? 11.888 23.613 -19.032 1.00 57.25 110 GLY A C 1
ATOM 871 O O . GLY A 1 110 ? 11.609 24.685 -19.555 1.00 57.25 110 GLY A O 1
ATOM 872 N N . LYS A 1 111 ? 11.347 23.278 -17.841 1.00 51.19 111 LYS A N 1
ATOM 873 C CA . LYS A 1 111 ? 10.418 24.204 -17.111 1.00 51.19 111 LYS A CA 1
ATOM 874 C C . LYS A 1 111 ? 10.750 24.601 -15.663 1.00 51.19 111 LYS A C 1
ATOM 876 O O . LYS A 1 111 ? 9.905 25.154 -14.966 1.00 51.19 111 LYS A O 1
ATOM 881 N N . LYS A 1 112 ? 11.990 24.387 -15.229 1.00 54.53 112 LYS A N 1
ATOM 882 C CA . LYS A 1 112 ? 12.607 24.951 -14.010 1.00 54.53 112 LYS A CA 1
ATOM 883 C C . LYS A 1 112 ? 14.130 24.981 -14.214 1.00 54.53 112 LYS A C 1
ATOM 885 O O . LYS A 1 112 ? 14.627 24.348 -15.149 1.00 54.53 112 LYS A O 1
ATOM 890 N N . THR A 1 113 ? 14.879 25.642 -13.331 1.00 58.56 113 THR A N 1
ATOM 891 C CA . THR A 1 113 ? 16.340 25.477 -13.208 1.00 58.56 113 THR A CA 1
ATOM 892 C C . THR A 1 113 ? 16.693 23.988 -13.191 1.00 58.56 113 THR A C 1
ATOM 894 O O . THR A 1 113 ? 16.267 23.250 -12.298 1.00 58.56 113 THR A O 1
ATOM 897 N N . LYS A 1 114 ? 17.444 23.540 -14.215 1.00 53.50 114 LYS A N 1
ATOM 898 C CA . LYS A 1 114 ? 17.679 22.114 -14.512 1.00 53.50 114 LYS A CA 1
ATOM 899 C C . LYS A 1 114 ? 18.058 21.365 -13.234 1.00 53.50 114 LYS A C 1
ATOM 901 O O . LYS A 1 114 ? 17.285 20.537 -12.763 1.00 53.50 114 LYS A O 1
ATOM 906 N N . LYS A 1 115 ? 19.184 21.738 -12.622 1.00 60.91 115 LYS A N 1
ATOM 907 C CA . LYS A 1 115 ? 19.792 21.069 -11.460 1.00 60.91 115 LYS A CA 1
ATOM 908 C C . LYS A 1 115 ? 18.815 20.788 -10.306 1.00 60.91 115 LYS A C 1
ATOM 910 O O . LYS A 1 115 ? 18.659 19.636 -9.919 1.00 60.91 115 LYS A O 1
ATOM 915 N N . GLU A 1 116 ? 18.102 21.799 -9.816 1.00 62.12 116 GLU A N 1
ATOM 916 C CA . GLU A 1 116 ? 17.214 21.671 -8.646 1.00 62.12 116 GLU A CA 1
ATOM 917 C C . GLU A 1 116 ? 16.010 20.756 -8.912 1.00 62.12 116 GLU A C 1
ATOM 919 O O . GLU A 1 116 ? 15.534 20.047 -8.025 1.00 62.12 116 GLU A O 1
ATOM 924 N N . THR A 1 117 ? 15.535 20.725 -10.159 1.00 57.94 117 THR A N 1
ATOM 925 C CA . THR A 1 117 ? 14.383 19.902 -10.560 1.00 57.94 117 THR A CA 1
ATOM 926 C C . THR A 1 117 ? 14.792 18.490 -10.934 1.00 57.94 117 THR A C 1
ATOM 928 O O . THR A 1 117 ? 14.084 17.546 -10.576 1.00 57.94 117 THR A O 1
ATOM 931 N N . ILE A 1 118 ? 15.976 18.338 -11.547 1.00 63.31 118 ILE A N 1
ATOM 932 C CA . ILE A 1 118 ? 16.673 17.055 -11.625 1.00 63.31 118 ILE A CA 1
ATOM 933 C C . ILE A 1 118 ? 16.735 16.447 -10.220 1.00 63.31 118 ILE A C 1
ATOM 935 O O . ILE A 1 118 ? 16.297 15.318 -10.026 1.00 63.31 118 ILE A O 1
ATOM 939 N N . GLU A 1 119 ? 17.228 17.180 -9.225 1.00 73.19 119 GLU A N 1
ATOM 940 C CA . GLU A 1 119 ? 17.413 16.649 -7.873 1.00 73.19 119 GLU A CA 1
ATOM 941 C C . GLU A 1 119 ? 16.095 16.342 -7.147 1.00 73.19 119 GLU A C 1
ATOM 943 O O . GLU A 1 119 ? 15.921 15.213 -6.670 1.00 73.19 119 GLU A O 1
ATOM 948 N N . ASP A 1 120 ? 15.146 17.285 -7.066 1.00 70.50 120 ASP A N 1
ATOM 949 C CA . ASP A 1 120 ? 13.957 17.096 -6.224 1.00 70.50 120 ASP A CA 1
ATOM 950 C C . ASP A 1 120 ? 13.049 15.962 -6.718 1.00 70.50 120 ASP A C 1
ATOM 952 O O . ASP A 1 120 ? 12.501 15.204 -5.910 1.00 70.50 120 ASP A O 1
ATOM 956 N N . TRP A 1 121 ? 12.940 15.752 -8.030 1.00 70.69 121 TRP A N 1
ATOM 957 C CA . TRP A 1 121 ? 12.109 14.672 -8.560 1.00 70.69 121 TRP A CA 1
ATOM 958 C C . TRP A 1 121 ? 12.867 13.429 -9.040 1.00 70.69 121 TRP A C 1
ATOM 960 O O . TRP A 1 121 ? 12.267 12.363 -8.926 1.00 70.69 121 TRP A O 1
ATOM 970 N N . LYS A 1 122 ? 14.204 13.439 -9.226 1.00 73.75 122 LYS A N 1
ATOM 971 C CA . LYS A 1 122 ? 14.992 12.203 -8.969 1.00 73.75 122 LYS A CA 1
ATOM 972 C C . LYS A 1 122 ? 14.716 11.700 -7.553 1.00 73.75 122 LYS A C 1
ATOM 974 O O . LYS A 1 122 ? 14.565 10.498 -7.341 1.00 73.75 122 LYS A O 1
ATOM 979 N N . ARG A 1 123 ? 14.595 12.599 -6.568 1.00 75.69 123 ARG A N 1
ATOM 980 C CA . ARG A 1 123 ? 14.253 12.271 -5.174 1.00 75.69 123 ARG A CA 1
ATOM 981 C C . ARG A 1 123 ? 12.802 11.785 -5.015 1.00 75.69 123 ARG A C 1
ATOM 983 O O . ARG A 1 123 ? 12.602 10.795 -4.307 1.00 75.69 123 ARG A O 1
ATOM 990 N N . GLN A 1 124 ? 11.800 12.387 -5.664 1.00 74.88 124 GLN A N 1
ATOM 991 C CA . GLN A 1 124 ? 10.407 11.896 -5.610 1.00 74.88 124 GLN A CA 1
ATOM 992 C C . GLN A 1 124 ? 10.174 10.601 -6.405 1.00 74.88 124 GLN A C 1
ATOM 994 O O . GLN A 1 124 ? 9.504 9.698 -5.901 1.00 74.88 124 GLN A O 1
ATOM 999 N N . GLU A 1 125 ? 10.755 10.458 -7.594 1.00 77.62 125 GLU A N 1
ATOM 1000 C CA . GLU A 1 125 ? 10.668 9.260 -8.436 1.00 77.62 125 GLU A CA 1
ATOM 1001 C C . GLU A 1 125 ? 11.391 8.078 -7.778 1.00 77.62 125 GLU A C 1
ATOM 1003 O O . GLU A 1 125 ? 10.794 7.019 -7.588 1.00 77.62 125 GLU A O 1
ATOM 1008 N N . LYS A 1 126 ? 12.611 8.277 -7.254 1.00 78.50 126 LYS A N 1
ATOM 1009 C CA . LYS A 1 126 ? 13.325 7.280 -6.428 1.00 78.50 126 LYS A CA 1
ATOM 1010 C C . LYS A 1 126 ? 12.514 6.858 -5.199 1.00 78.50 126 LYS A C 1
ATOM 1012 O O . LYS A 1 126 ? 12.585 5.692 -4.810 1.00 78.50 126 LYS A O 1
ATOM 1017 N N . LYS A 1 127 ? 11.713 7.754 -4.603 1.00 76.56 127 LYS A N 1
ATOM 1018 C CA . LYS A 1 127 ? 10.736 7.407 -3.550 1.00 76.56 127 LYS A CA 1
ATOM 1019 C C . LYS A 1 127 ? 9.514 6.665 -4.114 1.00 76.56 127 LYS A C 1
ATOM 1021 O O . LYS A 1 127 ? 9.007 5.767 -3.448 1.00 76.56 127 LYS A O 1
ATOM 1026 N N . TYR A 1 128 ? 8.994 7.021 -5.290 1.00 73.06 128 TYR A N 1
ATOM 1027 C CA . TYR A 1 128 ? 7.831 6.369 -5.915 1.00 73.06 128 TYR A CA 1
ATOM 1028 C C . TYR A 1 128 ? 8.153 4.946 -6.390 1.00 73.06 128 TYR A C 1
ATOM 1030 O O . TYR A 1 128 ? 7.525 4.009 -5.905 1.00 73.06 128 TYR A O 1
ATOM 1038 N N . ALA A 1 129 ? 9.210 4.767 -7.184 1.00 74.50 129 ALA A N 1
ATOM 1039 C CA . ALA A 1 129 ? 9.695 3.465 -7.634 1.00 74.50 129 ALA A CA 1
ATOM 1040 C C . ALA A 1 129 ? 10.050 2.541 -6.454 1.00 74.50 129 ALA A C 1
ATOM 1042 O O . ALA A 1 129 ? 9.630 1.385 -6.433 1.00 74.50 129 ALA A O 1
ATOM 1043 N N . LYS A 1 130 ? 10.724 3.049 -5.402 1.00 77.19 130 LYS A N 1
ATOM 1044 C CA . LYS A 1 130 ? 10.930 2.273 -4.160 1.00 77.19 130 LYS A CA 1
ATOM 1045 C C . LYS A 1 130 ? 9.603 1.823 -3.540 1.00 77.19 130 LYS A C 1
ATOM 1047 O O . LYS A 1 130 ? 9.479 0.656 -3.192 1.00 77.19 130 LYS A O 1
ATOM 1052 N N . ARG A 1 131 ? 8.606 2.712 -3.424 1.00 80.06 131 ARG A N 1
ATOM 1053 C CA . ARG A 1 131 ? 7.278 2.364 -2.881 1.00 80.06 131 ARG A CA 1
ATOM 1054 C C . ARG A 1 131 ? 6.555 1.325 -3.742 1.00 80.06 131 ARG A C 1
ATOM 1056 O O . ARG A 1 131 ? 5.977 0.410 -3.169 1.00 80.06 131 ARG A O 1
ATOM 1063 N N . GLN A 1 132 ? 6.620 1.420 -5.071 1.00 76.06 132 GLN A N 1
ATOM 1064 C CA . GLN A 1 132 ? 6.060 0.406 -5.972 1.00 76.06 132 GLN A CA 1
ATOM 1065 C C . GLN A 1 132 ? 6.756 -0.948 -5.791 1.00 76.06 132 GLN A C 1
ATOM 1067 O O . GLN A 1 132 ? 6.076 -1.932 -5.525 1.00 76.06 132 GLN A O 1
ATOM 1072 N N . ILE A 1 133 ? 8.092 -1.004 -5.834 1.00 80.31 133 ILE A N 1
ATOM 1073 C CA . ILE A 1 133 ? 8.852 -2.253 -5.654 1.00 80.31 133 ILE A CA 1
ATOM 1074 C C . ILE A 1 133 ? 8.580 -2.870 -4.272 1.00 80.31 133 ILE A C 1
ATOM 1076 O O . ILE A 1 133 ? 8.301 -4.060 -4.184 1.00 80.31 133 ILE A O 1
ATOM 1080 N N . THR A 1 134 ? 8.593 -2.084 -3.190 1.00 82.44 134 THR A N 1
ATOM 1081 C CA . THR A 1 134 ? 8.266 -2.568 -1.833 1.00 82.44 134 THR A CA 1
ATOM 1082 C C . THR A 1 134 ? 6.816 -3.045 -1.700 1.00 82.44 134 THR A C 1
ATOM 1084 O O . THR A 1 134 ? 6.542 -3.922 -0.883 1.00 82.44 134 THR A O 1
ATOM 1087 N N . TRP A 1 135 ? 5.886 -2.489 -2.481 1.00 77.25 135 TRP A N 1
ATOM 1088 C CA . TRP A 1 135 ? 4.494 -2.935 -2.509 1.00 77.25 135 TRP A CA 1
ATOM 1089 C C . TRP A 1 135 ? 4.355 -4.250 -3.289 1.00 77.25 135 TRP A C 1
ATOM 1091 O O . TRP A 1 135 ? 3.871 -5.232 -2.733 1.00 77.25 135 TRP A O 1
ATOM 1101 N N . PHE A 1 136 ? 4.865 -4.307 -4.524 1.00 81.00 136 PHE A N 1
ATOM 1102 C CA . PHE A 1 136 ? 4.790 -5.489 -5.387 1.00 81.00 136 PHE A CA 1
ATOM 1103 C C . PHE A 1 136 ? 5.589 -6.682 -4.839 1.00 81.00 136 PHE A C 1
ATOM 1105 O O . PHE A 1 136 ? 5.113 -7.806 -4.928 1.00 81.00 136 PHE A O 1
ATOM 1112 N N . LYS A 1 137 ? 6.749 -6.479 -4.190 1.00 80.75 137 LYS A N 1
ATOM 1113 C CA . LYS A 1 137 ? 7.543 -7.575 -3.584 1.00 80.75 137 LYS A CA 1
ATOM 1114 C C . LYS A 1 137 ? 6.839 -8.327 -2.442 1.00 80.75 137 LYS A C 1
ATOM 1116 O O . LYS A 1 137 ? 7.382 -9.311 -1.948 1.00 80.75 137 LYS A O 1
ATOM 1121 N N . ARG A 1 138 ? 5.661 -7.876 -1.999 1.00 78.31 138 ARG A N 1
ATOM 1122 C CA . ARG A 1 138 ? 4.810 -8.607 -1.044 1.00 78.31 138 ARG A CA 1
ATOM 1123 C C . ARG A 1 138 ? 3.922 -9.650 -1.724 1.00 78.31 138 ARG A C 1
ATOM 1125 O O . ARG A 1 138 ? 3.432 -10.544 -1.042 1.00 78.31 138 ARG A O 1
ATOM 1132 N N . ASP A 1 139 ? 3.718 -9.543 -3.035 1.00 82.94 139 ASP A N 1
ATOM 1133 C CA . ASP A 1 139 ? 2.954 -10.508 -3.815 1.00 82.94 139 ASP A CA 1
ATOM 1134 C C . ASP A 1 139 ? 3.881 -11.603 -4.356 1.00 82.94 139 ASP A C 1
ATOM 1136 O O . ASP A 1 139 ? 4.775 -11.346 -5.165 1.00 82.94 139 ASP A O 1
ATOM 1140 N N . ARG A 1 140 ? 3.674 -12.839 -3.890 1.00 83.50 140 ARG A N 1
ATOM 1141 C CA . ARG A 1 140 ? 4.473 -14.005 -4.298 1.00 83.50 140 ARG A CA 1
ATOM 1142 C C . ARG A 1 140 ? 4.099 -14.546 -5.685 1.00 83.50 140 ARG A C 1
ATOM 1144 O O . ARG A 1 140 ? 4.797 -15.429 -6.168 1.00 83.50 140 ARG A O 1
ATOM 1151 N N . ARG A 1 141 ? 3.039 -14.033 -6.327 1.00 81.94 141 ARG A N 1
ATOM 1152 C CA . ARG A 1 141 ? 2.640 -14.409 -7.699 1.00 81.94 141 ARG A CA 1
ATOM 1153 C C . ARG A 1 141 ? 3.516 -13.763 -8.776 1.00 81.94 141 ARG A C 1
ATOM 1155 O O . ARG A 1 141 ? 3.534 -14.233 -9.907 1.00 81.94 141 ARG A O 1
ATOM 1162 N N . ILE A 1 142 ? 4.210 -12.671 -8.451 1.00 85.25 142 ILE A N 1
ATOM 1163 C CA . ILE A 1 142 ? 4.962 -11.887 -9.437 1.00 85.25 142 ILE A CA 1
ATOM 1164 C C . ILE A 1 142 ? 6.300 -12.571 -9.737 1.00 85.25 142 ILE A C 1
ATOM 1166 O O . ILE A 1 142 ? 7.191 -12.613 -8.887 1.00 85.25 142 ILE A O 1
ATOM 1170 N N . ALA A 1 143 ? 6.456 -13.052 -10.971 1.00 88.00 143 ALA A N 1
ATOM 1171 C CA . ALA A 1 143 ? 7.745 -13.462 -11.514 1.00 88.00 143 ALA A CA 1
ATOM 1172 C C . ALA A 1 143 ? 8.610 -12.217 -11.782 1.00 88.00 143 ALA A C 1
ATOM 1174 O O . ALA A 1 143 ? 8.256 -11.358 -12.589 1.00 88.00 143 ALA A O 1
ATOM 1175 N N . TRP A 1 144 ? 9.738 -12.097 -11.080 1.00 88.62 144 TRP A N 1
ATOM 1176 C CA . TRP A 1 144 ? 10.632 -10.943 -11.190 1.00 88.62 144 TRP A CA 1
ATOM 1177 C C . TRP A 1 144 ? 11.742 -11.199 -12.206 1.00 88.62 144 TRP A C 1
ATOM 1179 O O . TRP A 1 144 ? 12.582 -12.073 -11.999 1.00 88.62 144 TRP A O 1
ATOM 1189 N N . PHE A 1 145 ? 11.780 -10.385 -13.258 1.00 90.38 145 PHE A N 1
ATOM 1190 C CA . PHE A 1 145 ? 12.826 -10.414 -14.275 1.00 90.38 145 PHE A CA 1
ATOM 1191 C C . PHE A 1 145 ? 13.808 -9.260 -14.073 1.00 90.38 145 PHE A C 1
ATOM 1193 O O . PHE A 1 145 ? 13.418 -8.121 -13.813 1.00 90.38 145 PHE A O 1
ATOM 1200 N N . ASP A 1 146 ? 15.096 -9.571 -14.182 1.00 87.12 146 ASP A N 1
ATOM 1201 C CA . ASP A 1 146 ? 16.178 -8.599 -14.099 1.00 87.12 146 ASP A CA 1
ATOM 1202 C C . ASP A 1 146 ? 16.606 -8.199 -15.510 1.00 87.12 146 ASP A C 1
ATOM 1204 O O . ASP A 1 146 ? 17.355 -8.914 -16.174 1.00 87.12 146 ASP A O 1
ATOM 1208 N N . ILE A 1 147 ? 16.111 -7.048 -15.963 1.00 89.62 147 ILE A N 1
ATOM 1209 C CA . ILE A 1 147 ? 16.352 -6.549 -17.321 1.00 89.62 147 ILE A CA 1
ATOM 1210 C C . ILE A 1 147 ? 17.800 -6.107 -17.579 1.00 89.62 147 ILE A C 1
ATOM 1212 O O . ILE A 1 147 ? 18.133 -5.743 -18.703 1.00 89.62 147 ILE A O 1
ATOM 1216 N N . THR A 1 148 ? 18.653 -6.085 -16.547 1.00 88.81 148 THR A N 1
ATOM 1217 C CA . THR A 1 148 ? 20.088 -5.801 -16.718 1.00 88.81 148 THR A CA 1
ATOM 1218 C C . THR A 1 148 ? 20.859 -7.012 -17.246 1.00 88.81 148 THR A C 1
ATOM 1220 O O . THR A 1 148 ? 22.003 -6.876 -17.674 1.00 88.81 148 THR A O 1
ATOM 1223 N N . LYS A 1 149 ? 20.227 -8.193 -17.254 1.00 88.00 149 LYS A N 1
ATOM 1224 C CA . LYS A 1 149 ? 20.782 -9.427 -17.811 1.00 88.00 149 LYS A CA 1
ATOM 1225 C C . LYS A 1 149 ? 20.470 -9.539 -19.307 1.00 88.00 149 LYS A C 1
ATOM 1227 O O . LYS A 1 149 ? 19.373 -9.158 -19.720 1.00 88.00 149 LYS A O 1
ATOM 1232 N N . PRO A 1 150 ? 21.376 -10.109 -20.122 1.00 88.12 150 PRO A N 1
ATOM 1233 C CA . PRO A 1 150 ? 21.048 -10.470 -21.498 1.00 88.12 150 PRO A CA 1
ATOM 1234 C C . PRO A 1 150 ? 19.875 -11.462 -21.533 1.00 88.12 150 PRO A C 1
ATOM 1236 O O . PRO A 1 150 ? 19.654 -12.215 -20.582 1.00 88.12 150 PRO A O 1
ATOM 1239 N N . ASN A 1 151 ? 19.129 -11.458 -22.638 1.00 90.25 151 ASN A N 1
ATOM 1240 C CA . ASN A 1 151 ? 18.063 -12.421 -22.946 1.00 90.25 151 ASN A CA 1
ATOM 1241 C C . ASN A 1 151 ? 16.903 -12.443 -21.918 1.00 90.25 151 ASN A C 1
ATOM 1243 O O . ASN A 1 151 ? 16.149 -13.416 -21.798 1.00 90.25 151 ASN A O 1
ATOM 1247 N N . TRP A 1 152 ? 16.720 -11.345 -21.169 1.00 91.75 152 TRP A N 1
ATOM 1248 C CA . TRP A 1 152 ? 15.591 -11.185 -20.246 1.00 91.75 152 TRP A CA 1
ATOM 1249 C C . TRP A 1 152 ? 14.244 -11.182 -20.985 1.00 91.75 152 TRP A C 1
ATOM 1251 O O . TRP A 1 152 ? 13.269 -11.715 -20.459 1.00 91.75 152 TRP A O 1
ATOM 1261 N N . ALA A 1 153 ? 14.195 -10.619 -22.197 1.00 89.38 153 ALA A N 1
ATOM 1262 C CA . ALA A 1 153 ? 12.984 -10.531 -23.011 1.00 89.38 153 ALA A CA 1
ATOM 1263 C C . ALA A 1 153 ? 12.508 -11.927 -23.441 1.00 89.38 153 ALA A C 1
ATOM 1265 O O . ALA A 1 153 ? 11.375 -12.300 -23.144 1.00 89.38 153 ALA A O 1
ATOM 1266 N N . ASP A 1 154 ? 13.407 -12.739 -24.002 1.00 92.06 154 ASP A N 1
ATOM 1267 C CA . ASP A 1 154 ? 13.144 -14.135 -24.382 1.00 92.06 154 ASP A CA 1
ATOM 1268 C C . ASP A 1 154 ? 12.695 -14.968 -23.170 1.00 92.06 154 ASP A C 1
ATOM 1270 O O . ASP A 1 154 ? 11.831 -15.839 -23.271 1.00 92.06 154 ASP A O 1
ATOM 1274 N N . SER A 1 155 ? 13.255 -14.672 -21.991 1.00 88.81 155 SER A N 1
ATOM 1275 C CA . SER A 1 155 ? 12.885 -15.317 -20.727 1.00 88.81 155 SER A CA 1
ATOM 1276 C C . SER A 1 155 ? 11.462 -14.951 -20.273 1.00 88.81 155 SER A C 1
ATOM 1278 O O . SER A 1 155 ? 10.738 -15.822 -19.783 1.00 88.81 155 SER A O 1
ATOM 1280 N N . VAL A 1 156 ? 11.037 -13.693 -20.459 1.00 92.69 156 VAL A N 1
ATOM 1281 C CA . VAL A 1 156 ? 9.651 -13.245 -20.223 1.00 92.69 156 VAL A CA 1
ATOM 1282 C C . VAL A 1 156 ? 8.703 -13.884 -21.236 1.00 92.69 156 VAL A C 1
ATOM 1284 O O . VAL A 1 156 ? 7.677 -14.437 -20.843 1.00 92.69 156 VAL A O 1
ATOM 1287 N N . GLU A 1 157 ? 9.047 -13.856 -22.524 1.00 91.69 157 GLU A N 1
ATOM 1288 C CA . GLU A 1 157 ? 8.219 -14.406 -23.600 1.00 91.69 157 GLU A CA 1
ATOM 1289 C C . GLU A 1 157 ? 8.024 -15.921 -23.446 1.00 91.69 157 GLU A C 1
ATOM 1291 O O . GLU A 1 157 ? 6.908 -16.429 -23.574 1.00 91.69 157 GLU A O 1
ATOM 1296 N N . LYS A 1 158 ? 9.087 -16.650 -23.084 1.00 92.06 158 LYS A N 1
ATOM 1297 C CA . LYS A 1 158 ? 9.025 -18.086 -22.797 1.00 92.06 158 LYS A CA 1
ATOM 1298 C C . LYS A 1 158 ? 8.104 -18.390 -21.615 1.00 92.06 158 LYS A C 1
ATOM 1300 O O . LYS A 1 158 ? 7.300 -19.315 -21.715 1.00 92.06 158 LYS A O 1
ATOM 1305 N N . LEU A 1 159 ? 8.165 -17.613 -20.526 1.00 90.75 159 LEU A N 1
ATOM 1306 C CA . LEU A 1 159 ? 7.237 -17.784 -19.401 1.00 90.75 159 LEU A CA 1
ATOM 1307 C C . LEU A 1 159 ? 5.790 -17.463 -19.811 1.00 90.75 159 LEU A C 1
ATOM 1309 O O . LEU A 1 159 ? 4.883 -18.211 -19.453 1.00 90.75 159 LEU A O 1
ATOM 1313 N N . ALA A 1 160 ? 5.577 -16.398 -20.590 1.00 90.00 160 ALA A N 1
ATOM 1314 C CA . ALA A 1 160 ? 4.259 -16.005 -21.088 1.00 90.00 160 ALA A CA 1
ATOM 1315 C C . ALA A 1 160 ? 3.619 -17.103 -21.955 1.00 90.00 160 ALA A C 1
ATOM 1317 O O . ALA A 1 160 ? 2.466 -17.471 -21.729 1.00 90.00 160 ALA A O 1
ATOM 1318 N N . LYS A 1 161 ? 4.389 -17.676 -22.892 1.00 90.56 161 LYS A N 1
ATOM 1319 C CA . LYS A 1 161 ? 3.971 -18.801 -23.743 1.00 90.56 161 LYS A CA 1
ATOM 1320 C C . LYS A 1 161 ? 3.626 -20.043 -22.918 1.00 90.56 161 LYS A C 1
ATOM 1322 O O . LYS A 1 161 ? 2.548 -20.601 -23.099 1.00 90.56 161 LYS A O 1
ATOM 1327 N N . ILE A 1 162 ? 4.489 -20.433 -21.972 1.00 88.94 162 ILE A N 1
ATOM 1328 C CA . ILE A 1 162 ? 4.235 -21.575 -21.073 1.00 88.94 162 ILE A CA 1
ATOM 1329 C C . ILE A 1 162 ? 2.944 -21.363 -20.273 1.00 88.94 162 ILE A C 1
ATOM 1331 O O . ILE A 1 162 ? 2.112 -22.268 -20.215 1.00 88.94 162 ILE A O 1
ATOM 1335 N N . TRP A 1 163 ? 2.758 -20.181 -19.678 1.00 87.56 163 TRP A N 1
ATOM 1336 C CA . TRP A 1 163 ? 1.565 -19.860 -18.895 1.00 87.56 163 TRP A CA 1
ATOM 1337 C C . TRP A 1 163 ? 0.286 -19.921 -19.744 1.00 87.56 163 TRP A C 1
ATOM 1339 O O . TRP A 1 163 ? -0.676 -20.566 -19.334 1.00 87.56 163 TRP A O 1
ATOM 1349 N N . TYR A 1 164 ? 0.300 -19.324 -20.941 1.00 84.38 164 TYR A N 1
ATOM 1350 C CA . TYR A 1 164 ? -0.847 -19.292 -21.852 1.00 84.38 164 TYR A CA 1
ATOM 1351 C C . TYR A 1 164 ? -1.287 -20.708 -22.260 1.00 84.38 164 TYR A C 1
ATOM 1353 O O . TYR A 1 164 ? -2.418 -21.112 -21.980 1.00 84.38 164 TYR A O 1
ATOM 1361 N N . SER A 1 165 ? -0.363 -21.516 -22.795 1.00 86.25 165 SER A N 1
ATOM 1362 C CA . SER A 1 165 ? -0.633 -22.914 -23.165 1.00 86.25 165 SER A CA 1
ATOM 1363 C C . SER A 1 165 ? -1.098 -23.767 -21.975 1.00 86.25 165 SER A C 1
ATOM 1365 O O . SER A 1 165 ? -1.963 -24.625 -22.132 1.00 86.25 165 SER A O 1
ATOM 1367 N N . SER A 1 166 ? -0.579 -23.502 -20.769 1.00 76.75 166 SER A N 1
ATOM 1368 C CA . SER A 1 166 ? -0.956 -24.217 -19.536 1.00 76.75 166 SER A CA 1
ATOM 1369 C C . SER A 1 166 ? -2.306 -23.793 -18.942 1.00 76.75 166 SER A C 1
ATOM 1371 O O . SER A 1 166 ? -2.746 -24.406 -17.965 1.00 76.75 166 SER A O 1
ATOM 1373 N N . ASN A 1 167 ? -2.943 -22.741 -19.469 1.00 68.44 167 ASN A N 1
ATOM 1374 C CA . ASN A 1 167 ? -4.262 -22.277 -19.030 1.00 68.44 167 ASN A CA 1
ATOM 1375 C C . ASN A 1 167 ? -5.367 -22.595 -20.037 1.00 68.44 167 ASN A C 1
ATOM 1377 O O . ASN A 1 167 ? -6.480 -22.897 -19.613 1.00 68.44 167 ASN A O 1
ATOM 1381 N N . ASP A 1 168 ? -5.085 -22.606 -21.340 1.00 62.72 168 ASP A N 1
ATOM 1382 C CA . ASP A 1 168 ? -6.056 -23.119 -22.314 1.00 62.72 168 ASP A CA 1
ATOM 1383 C C . ASP A 1 168 ? -6.243 -24.640 -22.161 1.00 62.72 168 ASP A C 1
ATOM 1385 O O . ASP A 1 168 ? -7.374 -25.120 -22.185 1.00 62.72 168 ASP A O 1
ATOM 1389 N N . ALA A 1 169 ? -5.185 -25.377 -21.797 1.00 56.22 169 ALA A N 1
ATOM 1390 C CA . ALA A 1 169 ? -5.259 -26.779 -21.361 1.00 56.22 169 ALA A CA 1
ATOM 1391 C C . ALA A 1 169 ? -5.998 -27.016 -20.016 1.00 56.22 169 ALA A C 1
ATOM 1393 O O . ALA A 1 169 ? -5.981 -28.129 -19.499 1.00 56.22 169 ALA A O 1
ATOM 1394 N N . LYS A 1 170 ? -6.613 -25.979 -19.423 1.00 53.50 170 LYS A N 1
ATOM 1395 C CA . LYS A 1 170 ? -7.485 -26.055 -18.229 1.00 53.50 170 LYS A CA 1
ATOM 1396 C C . LYS A 1 170 ? -8.887 -25.471 -18.461 1.00 53.50 170 LYS A C 1
ATOM 1398 O O . LYS A 1 170 ? -9.649 -25.331 -17.504 1.00 53.50 170 LYS A O 1
ATOM 1403 N N . LYS A 1 171 ? -9.200 -25.052 -19.692 1.00 51.81 171 LYS A N 1
ATOM 1404 C CA . LYS A 1 171 ? -10.526 -24.547 -20.098 1.00 51.81 171 LYS A CA 1
ATOM 1405 C C . LYS A 1 171 ? -11.324 -25.554 -20.929 1.00 51.81 171 LYS A C 1
ATOM 1407 O O . LYS A 1 171 ? -12.528 -25.361 -21.075 1.00 51.81 171 LYS A O 1
ATOM 1412 N N . ASN A 1 172 ? -10.642 -26.569 -21.457 1.00 41.41 172 ASN A N 1
ATOM 1413 C CA . ASN A 1 172 ? -11.212 -27.764 -22.076 1.00 41.41 172 ASN A CA 1
ATOM 1414 C C . ASN A 1 172 ? -11.189 -28.918 -21.064 1.00 41.41 172 ASN A C 1
ATOM 1416 O O . ASN A 1 172 ? -12.069 -29.793 -21.183 1.00 41.41 172 ASN A O 1
#

Mean predicted aligned error: 14.02 Å

Foldseek 3Di:
DDDPVVVVCCLAVNDLLPPLDDDPVLCVVQVPDDLVVLLVLLCVLPVVVSVVDDPVLSNDSVNSSSSNSVSVCVVVVVSVVPPDPPPHDDDQDDDDDDPLVVVLVVPDDDDDDCVVVSPVVSVVVVVVVVVVCVVCVVDPSHDDFDPVDPPSVVVSVVVVVVVVVVVVVVVD

Sequence (172 aa):
MGGTGLYIKAIVDGIPTAKIPQSPALRENLAAKSQDELFEILAQLDPIKAGSLNSSDKKNPRRLIRAIEIATWNLEGKSKEFKERIQKFDPLFIGLTSSREYLFERNFEGKKTKKETIEDWKRQEKKYAKRQITWFKRDRRIAWFDITKPNWADSVEKLAKIWYSSNDAKKN